Protein AF-A0A359M4N3-F1 (afdb_monomer_lite)

pLDDT: mean 79.77, std 19.66, range [38.72, 96.69]

Secondary structure (DSSP, 8-state):
-----------------------SPPP-PPPGGGSSEEEEETTEEEEEEE--SHHHHHHHHTT--GGGGT---EEEEEEE-SSS----TT-----B-TT--B-

Foldseek 3Di:
DDDDDDPPPPDPPPPPPPPPDPPQDADDDDALVPAPDWDDDQQKIKHKDKPPDPVSQCSHPNPDRCVVVVDIDMDIDIDRRHPDDDDCPVPDDWDQDPVRDTD

Structure (mmCIF, N/CA/C/O backbone):
data_AF-A0A359M4N3-F1
#
_entry.id   AF-A0A359M4N3-F1
#
loop_
_atom_site.group_PDB
_atom_site.id
_atom_site.type_symbol
_atom_site.label_atom_id
_atom_site.label_alt_id
_atom_site.label_comp_id
_atom_site.label_asym_id
_atom_site.label_entity_id
_atom_site.label_seq_id
_atom_site.pdbx_PDB_ins_code
_atom_site.Cartn_x
_atom_site.Cartn_y
_atom_site.Cartn_z
_atom_site.occupancy
_atom_site.B_iso_or_equiv
_atom_site.auth_seq_id
_atom_site.auth_comp_id
_atom_site.auth_asym_id
_atom_site.auth_atom_id
_atom_site.pdbx_PDB_model_num
ATOM 1 N N . MET A 1 1 ? 67.993 41.334 6.217 1.00 40.53 1 MET A N 1
ATOM 2 C CA . MET A 1 1 ? 67.129 41.712 5.075 1.00 40.53 1 MET A CA 1
ATOM 3 C C . MET A 1 1 ? 65.713 41.275 5.407 1.00 40.53 1 MET A C 1
ATOM 5 O O . MET A 1 1 ? 65.503 40.102 5.672 1.00 40.53 1 MET A O 1
ATOM 9 N N . SER A 1 2 ? 64.790 42.225 5.542 1.00 42.16 2 SER A N 1
ATOM 10 C CA . SER A 1 2 ? 63.462 42.031 6.135 1.00 42.16 2 SER A CA 1
ATOM 11 C C . SER A 1 2 ? 62.385 42.514 5.166 1.00 42.16 2 SER A C 1
ATOM 13 O O . SER A 1 2 ? 62.428 43.677 4.779 1.00 42.16 2 SER A O 1
ATOM 15 N N . ARG A 1 3 ? 61.403 41.626 4.9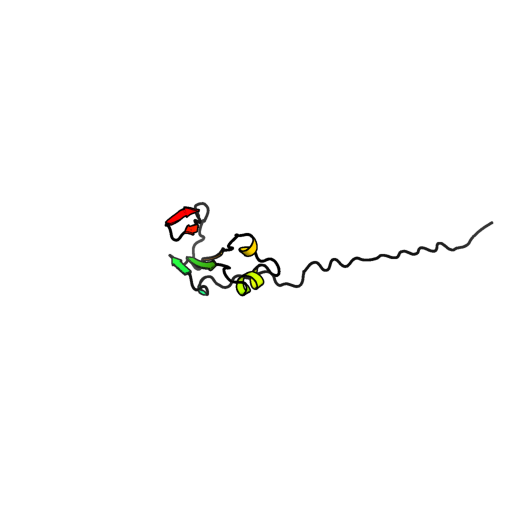27 1.00 42.88 3 ARG A N 1
ATOM 16 C CA . ARG A 1 3 ? 60.026 41.842 4.431 1.00 42.88 3 ARG A CA 1
ATOM 17 C C . ARG A 1 3 ? 59.875 42.240 2.953 1.00 42.88 3 ARG A C 1
ATOM 19 O O . ARG A 1 3 ? 60.360 43.278 2.535 1.00 42.88 3 ARG A O 1
ATOM 26 N N . LEU A 1 4 ? 59.054 41.501 2.199 1.00 47.22 4 LEU A N 1
ATOM 27 C CA . LEU A 1 4 ? 57.610 41.773 2.073 1.00 47.22 4 LEU A CA 1
ATOM 28 C C . LEU A 1 4 ? 57.037 41.128 0.784 1.00 47.22 4 LEU A C 1
ATOM 30 O O . LEU A 1 4 ? 57.398 41.502 -0.322 1.00 47.22 4 LEU A O 1
ATOM 34 N N . ASN A 1 5 ? 56.090 40.208 0.979 1.00 48.47 5 ASN A N 1
ATOM 35 C CA . ASN A 1 5 ? 54.898 39.928 0.164 1.00 48.47 5 ASN A CA 1
ATOM 36 C C . ASN A 1 5 ? 55.013 39.589 -1.335 1.00 48.47 5 ASN A C 1
ATOM 38 O O . ASN A 1 5 ? 55.257 40.459 -2.165 1.00 48.47 5 ASN A O 1
ATOM 42 N N . LYS A 1 6 ? 54.565 38.367 -1.676 1.00 42.03 6 LYS A N 1
ATOM 43 C CA . LYS A 1 6 ? 53.436 38.095 -2.600 1.00 42.03 6 LYS A CA 1
ATOM 44 C C . LYS A 1 6 ? 53.194 36.577 -2.691 1.00 42.03 6 LYS A C 1
ATOM 46 O O . LYS A 1 6 ? 53.664 35.915 -3.608 1.00 42.03 6 LYS A O 1
ATOM 51 N N . CYS A 1 7 ? 52.446 36.018 -1.735 1.00 39.25 7 CYS A N 1
ATOM 52 C CA . CYS A 1 7 ? 51.788 34.725 -1.944 1.00 39.25 7 CYS A CA 1
ATOM 53 C C . CYS A 1 7 ? 50.581 34.958 -2.854 1.00 39.25 7 CYS A C 1
ATOM 55 O O . CYS A 1 7 ? 49.534 35.415 -2.399 1.00 39.25 7 CYS A O 1
ATOM 57 N N . LEU A 1 8 ? 50.741 34.678 -4.145 1.00 42.81 8 LEU A N 1
ATOM 58 C CA . LEU A 1 8 ? 49.632 34.603 -5.086 1.00 42.81 8 LEU A CA 1
ATOM 59 C C . LEU A 1 8 ? 48.947 33.242 -4.890 1.00 42.81 8 LEU A C 1
ATOM 61 O O . LEU A 1 8 ? 49.309 32.256 -5.522 1.00 42.81 8 LEU A O 1
ATOM 65 N N . ILE A 1 9 ? 47.998 33.173 -3.955 1.00 47.31 9 ILE A N 1
ATOM 66 C CA . ILE A 1 9 ? 47.128 32.004 -3.798 1.00 47.31 9 ILE A CA 1
ATOM 67 C C . ILE A 1 9 ? 46.006 32.145 -4.825 1.00 47.31 9 ILE A C 1
ATOM 69 O O . ILE A 1 9 ? 45.058 32.900 -4.622 1.00 47.31 9 ILE A O 1
ATOM 73 N N . LEU A 1 10 ? 46.129 31.433 -5.943 1.00 41.47 10 LEU A N 1
ATOM 74 C CA . LEU A 1 10 ? 45.061 31.294 -6.927 1.00 41.47 10 LEU A CA 1
ATOM 75 C C . LEU A 1 10 ? 44.281 30.009 -6.611 1.00 41.47 10 LEU A C 1
ATOM 77 O O . LEU A 1 10 ? 44.590 28.934 -7.117 1.00 41.47 10 LEU A O 1
ATOM 81 N N . ALA A 1 11 ? 43.292 30.109 -5.724 1.00 43.75 11 ALA A N 1
ATOM 82 C CA . ALA A 1 11 ? 42.359 29.020 -5.458 1.00 43.75 11 ALA A CA 1
ATOM 83 C C . ALA A 1 11 ? 41.165 29.130 -6.420 1.00 43.75 11 ALA A C 1
ATOM 85 O O . ALA A 1 11 ? 40.176 29.796 -6.125 1.00 43.75 11 ALA A O 1
ATOM 86 N N . PHE A 1 12 ? 41.252 28.479 -7.582 1.00 38.91 12 PHE A N 1
ATOM 87 C CA . PHE A 1 12 ? 40.075 28.193 -8.405 1.00 38.91 12 PHE A CA 1
ATOM 88 C C . PHE A 1 12 ? 39.355 26.982 -7.802 1.00 38.91 12 PHE A C 1
ATOM 90 O O . PHE A 1 12 ? 39.629 25.833 -8.142 1.00 38.91 12 PHE A O 1
ATOM 97 N N . ALA A 1 13 ? 38.445 27.234 -6.863 1.00 43.34 13 ALA A N 1
ATOM 98 C CA . ALA A 1 13 ? 37.490 26.228 -6.426 1.00 43.34 13 ALA A CA 1
ATOM 99 C C . ALA A 1 13 ? 36.408 26.092 -7.507 1.00 43.34 13 ALA A C 1
ATOM 101 O O . ALA A 1 13 ? 35.424 26.829 -7.520 1.00 43.34 13 ALA A O 1
ATOM 102 N N . ALA A 1 14 ? 36.596 25.156 -8.439 1.00 44.75 14 ALA A N 1
ATOM 103 C CA . ALA A 1 14 ? 35.503 24.673 -9.271 1.00 44.75 14 ALA A CA 1
ATOM 104 C C . ALA A 1 14 ? 34.561 23.862 -8.373 1.00 44.75 14 ALA A C 1
ATOM 106 O O . ALA A 1 14 ? 34.742 22.662 -8.166 1.00 44.75 14 ALA A O 1
ATOM 107 N N . VAL A 1 15 ? 33.570 24.531 -7.783 1.00 47.56 15 VAL A N 1
ATOM 108 C CA . VAL A 1 15 ? 32.469 23.847 -7.108 1.00 47.56 15 VAL A CA 1
ATOM 109 C C . VAL A 1 15 ? 31.619 23.227 -8.210 1.00 47.56 15 VAL A C 1
ATOM 111 O O . VAL A 1 15 ? 30.770 23.886 -8.807 1.00 47.56 15 VAL A O 1
ATOM 114 N N . ALA A 1 16 ? 31.883 21.961 -8.528 1.00 49.12 16 ALA A N 1
ATOM 115 C CA . ALA A 1 16 ? 30.952 21.148 -9.289 1.00 49.12 16 ALA A CA 1
ATOM 116 C C . ALA A 1 16 ? 29.669 21.032 -8.455 1.00 49.12 16 ALA A C 1
ATOM 118 O O . ALA A 1 16 ? 29.576 20.208 -7.541 1.00 49.12 16 ALA A O 1
ATOM 119 N N . LEU A 1 17 ? 28.705 21.910 -8.744 1.00 38.72 17 LEU A N 1
ATOM 120 C CA . LEU A 1 17 ? 27.325 21.817 -8.288 1.00 38.72 17 LEU A CA 1
ATOM 121 C C . LEU A 1 17 ? 26.770 20.471 -8.758 1.00 38.72 17 LEU A C 1
ATOM 123 O O . LEU A 1 17 ? 26.211 20.343 -9.843 1.00 38.72 17 LEU A O 1
ATOM 127 N N . HIS A 1 18 ? 26.915 19.453 -7.915 1.00 44.72 18 HIS A N 1
ATOM 128 C CA . HIS A 1 18 ? 26.037 18.300 -7.946 1.00 44.72 18 HIS A CA 1
ATOM 129 C C . HIS A 1 18 ? 24.671 18.798 -7.476 1.00 44.72 18 HIS A C 1
ATOM 131 O O . HIS A 1 18 ? 24.330 18.726 -6.294 1.00 44.72 18 HIS A O 1
ATOM 137 N N . ALA A 1 19 ? 23.898 19.351 -8.411 1.00 42.16 19 ALA A N 1
ATOM 138 C CA . ALA A 1 19 ? 22.467 19.556 -8.267 1.00 42.16 19 ALA A CA 1
ATOM 139 C C . ALA A 1 19 ? 21.780 18.179 -8.273 1.00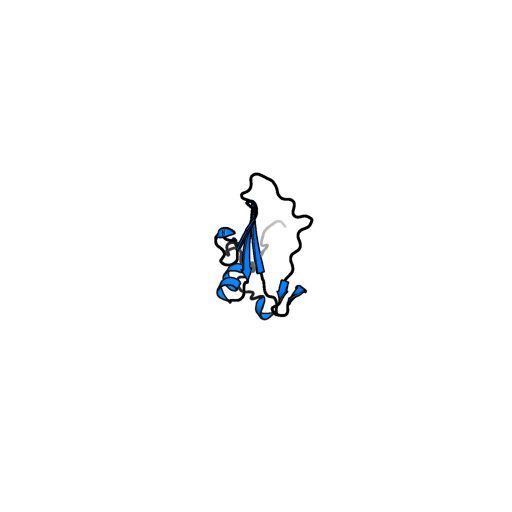 42.16 19 ALA A C 1
ATOM 141 O O . ALA A 1 19 ? 21.128 17.774 -9.232 1.00 42.16 19 ALA A O 1
ATOM 142 N N . GLY A 1 20 ? 22.000 17.413 -7.205 1.00 44.25 20 GLY A N 1
ATOM 143 C CA . GLY A 1 20 ? 21.218 16.229 -6.897 1.00 44.25 20 GLY A CA 1
ATOM 144 C C . GLY A 1 20 ? 19.843 16.675 -6.419 1.00 44.25 20 GLY A C 1
ATOM 145 O O . GLY A 1 20 ? 19.704 17.027 -5.257 1.00 44.25 20 GLY A O 1
ATOM 146 N N . ASP A 1 21 ? 18.896 16.743 -7.356 1.00 51.41 21 ASP A N 1
ATOM 147 C CA . ASP A 1 21 ? 17.440 16.510 -7.253 1.00 51.41 21 ASP A CA 1
ATOM 148 C C . ASP A 1 21 ? 16.794 16.657 -5.845 1.00 51.41 21 ASP A C 1
ATOM 150 O O . ASP A 1 21 ? 16.126 15.744 -5.366 1.00 51.41 21 ASP A O 1
ATOM 154 N N . LYS A 1 22 ? 16.983 17.795 -5.157 1.00 52.16 22 LYS A N 1
ATOM 155 C CA . LYS A 1 22 ? 16.365 18.093 -3.842 1.00 52.16 22 LYS A CA 1
ATOM 156 C C . LYS A 1 22 ? 14.983 18.750 -3.935 1.00 52.16 22 LYS A C 1
ATOM 158 O O . LYS A 1 22 ? 14.318 18.893 -2.915 1.00 52.16 22 LYS A O 1
ATOM 163 N N . ASP A 1 23 ? 14.545 19.115 -5.139 1.00 53.56 23 ASP A N 1
ATOM 164 C CA . ASP A 1 23 ? 13.335 19.923 -5.352 1.00 53.56 23 ASP A CA 1
ATOM 165 C C . ASP A 1 23 ? 12.091 19.108 -5.736 1.00 53.56 23 ASP A C 1
ATOM 167 O O . ASP A 1 23 ? 11.022 19.673 -5.968 1.00 53.56 23 ASP A O 1
ATOM 171 N N . LYS A 1 24 ? 12.180 17.775 -5.789 1.00 58.94 24 LYS A N 1
ATOM 172 C CA . LYS A 1 24 ? 10.987 16.938 -5.957 1.00 58.94 24 LYS A CA 1
ATOM 173 C C . LYS A 1 24 ? 10.400 16.619 -4.597 1.00 58.94 24 LYS A C 1
ATOM 175 O O . LYS A 1 24 ? 11.036 15.959 -3.777 1.00 58.94 24 LYS A O 1
ATOM 180 N N . ALA A 1 25 ? 9.173 17.086 -4.375 1.00 65.19 25 ALA A N 1
ATOM 181 C CA . ALA A 1 25 ? 8.402 16.705 -3.205 1.00 65.19 25 ALA A CA 1
ATOM 182 C C . ALA A 1 25 ? 8.385 15.167 -3.088 1.00 65.19 25 ALA A C 1
ATOM 184 O O . ALA A 1 25 ? 8.136 14.490 -4.091 1.00 65.19 25 ALA A O 1
ATOM 185 N N . PRO A 1 26 ? 8.669 14.606 -1.901 1.00 72.25 26 PRO A N 1
ATOM 186 C CA . PRO A 1 26 ? 8.627 13.166 -1.701 1.00 72.25 26 PRO A CA 1
ATOM 187 C C . PRO A 1 26 ? 7.227 12.644 -2.025 1.00 72.25 26 PRO A C 1
ATOM 189 O O . PRO A 1 26 ? 6.231 13.318 -1.746 1.00 72.25 26 PRO A O 1
ATOM 192 N N . PHE A 1 27 ? 7.162 11.444 -2.605 1.00 82.44 27 PHE A N 1
ATOM 193 C CA . PHE A 1 27 ? 5.900 10.775 -2.897 1.00 82.44 27 PHE A CA 1
ATOM 194 C C . PHE A 1 27 ? 5.007 10.751 -1.647 1.00 82.44 27 PHE A C 1
ATOM 196 O O . PHE A 1 27 ? 5.438 10.343 -0.565 1.00 82.44 27 PHE A O 1
ATOM 203 N N . LYS A 1 28 ? 3.756 11.194 -1.801 1.00 88.19 28 LYS A N 1
ATOM 204 C CA . LYS A 1 28 ? 2.738 11.137 -0.751 1.00 88.19 28 LYS A CA 1
ATOM 205 C C . LYS A 1 28 ? 1.574 10.293 -1.231 1.00 88.19 28 LYS A C 1
ATOM 207 O O . LYS A 1 28 ? 0.910 10.645 -2.201 1.00 88.19 28 LYS A O 1
ATOM 212 N N . ALA A 1 29 ? 1.324 9.202 -0.518 1.00 91.19 29 ALA A N 1
ATOM 213 C CA . ALA A 1 29 ? 0.147 8.385 -0.743 1.00 91.19 29 ALA A CA 1
ATOM 214 C C . ALA A 1 29 ? -1.125 9.178 -0.397 1.00 91.19 29 ALA A C 1
ATOM 216 O O . ALA A 1 29 ? -1.178 9.879 0.617 1.00 91.19 29 ALA A O 1
ATOM 217 N N . ALA A 1 30 ? -2.152 9.045 -1.232 1.00 92.31 30 ALA A N 1
ATOM 218 C CA . ALA A 1 30 ? -3.501 9.499 -0.922 1.00 92.31 30 ALA A CA 1
ATOM 219 C C . ALA A 1 30 ? -4.148 8.598 0.159 1.00 92.31 30 ALA A C 1
ATOM 221 O O . ALA A 1 30 ? -3.652 7.489 0.400 1.00 92.31 30 ALA A O 1
ATOM 222 N N . PRO A 1 31 ? -5.244 9.037 0.812 1.00 94.88 31 PRO A N 1
ATOM 223 C CA . PRO A 1 31 ? -5.967 8.227 1.796 1.00 94.88 31 PRO A CA 1
ATOM 224 C C . PRO A 1 31 ? -6.409 6.873 1.228 1.00 94.88 31 PRO A C 1
ATOM 226 O O . PRO A 1 31 ? -6.791 6.792 0.060 1.00 94.88 31 PRO A O 1
ATOM 229 N N . ALA A 1 32 ? -6.426 5.818 2.049 1.00 94.94 32 ALA A N 1
ATOM 230 C CA . ALA A 1 32 ? -6.722 4.454 1.587 1.00 94.94 32 ALA A CA 1
ATOM 231 C C . ALA A 1 32 ? -8.109 4.328 0.920 1.00 94.94 32 ALA A C 1
ATOM 233 O O . ALA A 1 32 ? -8.305 3.538 -0.001 1.00 94.94 32 ALA A O 1
ATOM 234 N N . SER A 1 33 ? -9.070 5.151 1.342 1.00 94.25 33 SER A N 1
ATOM 235 C CA . SER A 1 33 ? -10.424 5.201 0.784 1.00 94.25 33 SER A CA 1
ATOM 236 C C . SER A 1 33 ? -10.506 5.813 -0.621 1.00 94.25 33 SER A C 1
ATOM 238 O O . SER A 1 33 ? -11.499 5.592 -1.319 1.00 94.25 33 SER A O 1
ATOM 240 N N . SER A 1 34 ? -9.487 6.562 -1.050 1.00 95.31 34 SER A N 1
ATOM 241 C CA . SER A 1 34 ? -9.471 7.250 -2.349 1.00 95.31 34 SER A CA 1
ATOM 242 C C . SER A 1 34 ? -9.089 6.348 -3.524 1.00 95.31 34 SER A C 1
ATOM 244 O O . SER A 1 34 ? -9.399 6.687 -4.662 1.00 95.31 34 SER A O 1
ATOM 246 N N . TYR A 1 35 ? -8.477 5.191 -3.264 1.00 95.00 35 TYR A N 1
ATOM 247 C CA . TYR A 1 35 ? -8.100 4.245 -4.313 1.00 95.00 35 TYR A CA 1
ATOM 248 C C . TYR A 1 35 ? -9.312 3.479 -4.850 1.00 95.00 35 TYR A C 1
ATOM 250 O O . TYR A 1 35 ? -10.293 3.240 -4.132 1.00 95.00 35 TYR A O 1
ATOM 258 N N . GLU A 1 36 ? -9.237 3.091 -6.122 1.00 93.62 36 GLU A N 1
ATOM 259 C CA . GLU A 1 36 ? -10.262 2.286 -6.790 1.00 93.62 36 GLU A CA 1
ATOM 260 C C . GLU A 1 36 ? -10.346 0.891 -6.162 1.00 93.62 36 GLU A C 1
ATOM 262 O O . GLU A 1 36 ? -11.402 0.493 -5.664 1.00 93.62 36 GLU A O 1
ATOM 267 N N . PHE A 1 37 ? -9.213 0.188 -6.097 1.00 93.50 37 PHE A N 1
ATOM 268 C CA . PHE A 1 37 ? -9.119 -1.113 -5.447 1.00 93.50 37 PHE A CA 1
ATOM 269 C C . PHE A 1 37 ? -8.929 -0.922 -3.948 1.00 93.50 37 PHE A C 1
ATOM 271 O O . PHE A 1 37 ? -7.856 -0.534 -3.480 1.00 93.50 37 PHE A O 1
ATOM 278 N N . LYS A 1 38 ? -9.988 -1.183 -3.181 1.00 96.00 38 LYS A N 1
ATOM 279 C CA . LYS A 1 38 ? -9.959 -1.068 -1.725 1.00 96.00 38 LYS A CA 1
ATOM 280 C C . LYS A 1 38 ? -10.854 -2.081 -1.029 1.00 96.00 38 LYS A C 1
ATOM 282 O O . LYS A 1 38 ? -11.872 -2.511 -1.567 1.00 96.00 38 LYS A O 1
ATOM 287 N N . LEU A 1 39 ? -10.488 -2.405 0.204 1.00 95.19 39 LEU A N 1
ATOM 288 C CA . LEU A 1 39 ? -11.257 -3.244 1.110 1.00 95.19 39 LEU A CA 1
ATOM 289 C C . LEU A 1 39 ? -11.256 -2.618 2.504 1.00 95.19 39 LEU A C 1
ATOM 291 O O . LEU A 1 39 ? -10.200 -2.243 3.010 1.00 95.19 39 LEU A O 1
ATOM 295 N N . THR A 1 40 ? -12.423 -2.550 3.141 1.00 95.12 40 THR A N 1
ATOM 296 C CA . THR A 1 40 ? -12.552 -2.115 4.536 1.00 95.12 40 THR A CA 1
ATOM 297 C C . THR A 1 40 ? -13.067 -3.266 5.395 1.00 95.12 40 THR A C 1
ATOM 299 O O . THR A 1 40 ? -14.114 -3.837 5.094 1.00 95.12 40 THR A O 1
ATOM 302 N N . VAL A 1 41 ? -12.351 -3.593 6.473 1.00 91.81 41 VAL A N 1
ATOM 303 C CA . VAL A 1 41 ? -12.720 -4.628 7.453 1.00 91.81 41 VAL A CA 1
ATOM 304 C C . VAL A 1 41 ? -12.451 -4.103 8.861 1.00 91.81 41 VAL A C 1
ATOM 306 O O . VAL A 1 41 ? -11.334 -3.703 9.162 1.00 91.81 41 VAL A O 1
ATOM 309 N N . ASP A 1 42 ? -13.474 -4.096 9.721 1.00 89.38 42 ASP A N 1
ATOM 310 C CA . ASP A 1 42 ? -13.386 -3.688 11.140 1.00 89.38 42 ASP A CA 1
ATOM 311 C C . ASP A 1 42 ? -12.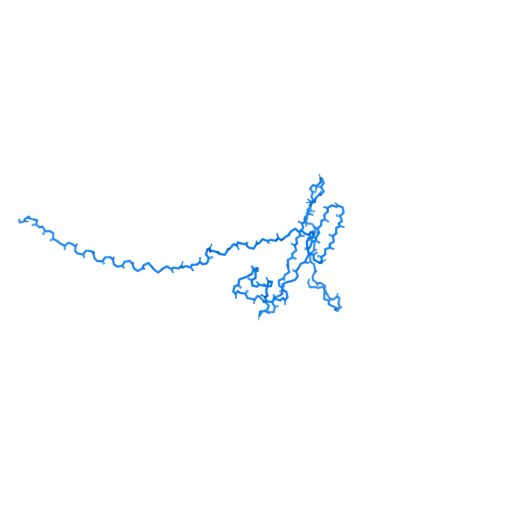630 -2.359 11.389 1.00 89.38 42 ASP A C 1
ATOM 313 O O . ASP A 1 42 ? -11.812 -2.226 12.296 1.00 89.38 42 ASP A O 1
ATOM 317 N N . GLY A 1 43 ? -12.872 -1.354 10.540 1.00 90.88 43 GLY A N 1
ATOM 318 C CA . GLY A 1 43 ? -12.227 -0.037 10.642 1.00 90.88 43 GLY A CA 1
ATOM 319 C C . GLY A 1 43 ? -10.800 0.042 10.083 1.00 90.88 43 GLY A C 1
ATOM 320 O O . GLY A 1 43 ? -10.211 1.120 10.101 1.00 90.88 43 GLY A O 1
ATOM 321 N N . LEU A 1 44 ? -10.251 -1.050 9.544 1.00 94.25 44 LEU A N 1
ATOM 322 C CA . LEU A 1 44 ? -9.052 -1.036 8.708 1.00 94.25 44 LEU A CA 1
ATOM 323 C C . LEU A 1 44 ? -9.457 -0.917 7.237 1.00 94.25 44 LEU A C 1
ATOM 325 O O . LEU A 1 44 ? -10.133 -1.798 6.712 1.00 94.25 44 LEU A O 1
ATOM 329 N N . THR A 1 45 ? -9.010 0.138 6.562 1.00 96.69 45 THR A N 1
ATOM 330 C CA . THR A 1 45 ? -9.151 0.298 5.109 1.00 96.69 45 THR A CA 1
ATOM 331 C C . THR A 1 45 ? -7.814 0.043 4.431 1.00 96.69 45 THR A C 1
ATOM 333 O O . THR A 1 45 ? -6.810 0.666 4.769 1.00 96.69 45 THR A O 1
ATOM 336 N N . ILE A 1 46 ? -7.804 -0.860 3.457 1.00 95.69 46 ILE A N 1
ATOM 337 C CA . ILE A 1 46 ? -6.642 -1.211 2.645 1.00 95.69 46 ILE A CA 1
ATOM 338 C C . ILE A 1 46 ? -6.937 -0.764 1.219 1.00 95.69 46 ILE A C 1
ATOM 340 O O . ILE A 1 46 ? -7.856 -1.288 0.598 1.00 95.69 46 ILE A O 1
ATOM 344 N N . GLY A 1 47 ? -6.186 0.212 0.720 1.00 95.88 47 GLY A N 1
ATOM 345 C CA . GLY A 1 47 ? -6.209 0.656 -0.671 1.00 95.88 47 GLY A CA 1
ATOM 346 C C . GLY A 1 47 ? -4.979 0.148 -1.415 1.00 95.88 47 GLY A C 1
ATOM 347 O O . GLY A 1 47 ? -3.889 0.091 -0.841 1.00 95.88 47 GLY A O 1
ATOM 348 N N . VAL A 1 48 ? -5.147 -0.225 -2.679 1.00 94.62 48 VAL A N 1
ATOM 349 C CA . VAL A 1 48 ? -4.076 -0.761 -3.522 1.00 94.62 48 VAL A CA 1
ATOM 350 C C . VAL A 1 48 ? -4.068 -0.044 -4.867 1.00 94.62 48 VAL A C 1
ATOM 352 O O . VAL A 1 48 ? -5.118 0.167 -5.468 1.00 94.62 48 VAL A O 1
ATOM 355 N N . GLN A 1 49 ? -2.877 0.310 -5.347 1.00 93.94 49 GLN A N 1
ATOM 356 C CA . GLN A 1 49 ? -2.685 0.905 -6.667 1.00 93.94 49 GLN A CA 1
ATOM 357 C C . GLN A 1 49 ? -1.462 0.280 -7.350 1.00 93.94 49 GLN A C 1
ATOM 359 O O . GLN A 1 49 ? -0.340 0.478 -6.873 1.00 93.94 49 GLN A O 1
ATOM 364 N N . PRO A 1 50 ? -1.633 -0.453 -8.463 1.00 92.88 50 PRO A N 1
ATOM 365 C CA . PRO A 1 50 ? -0.507 -0.800 -9.317 1.00 92.88 50 PRO A CA 1
ATOM 366 C C . PRO A 1 50 ? 0.005 0.452 -10.046 1.00 92.88 50 PRO A C 1
ATOM 368 O O . PRO A 1 50 ? -0.778 1.297 -10.488 1.00 92.88 50 PRO A O 1
ATOM 371 N N . PHE A 1 51 ? 1.325 0.571 -10.177 1.00 92.19 51 PHE A N 1
ATOM 372 C CA . PHE A 1 51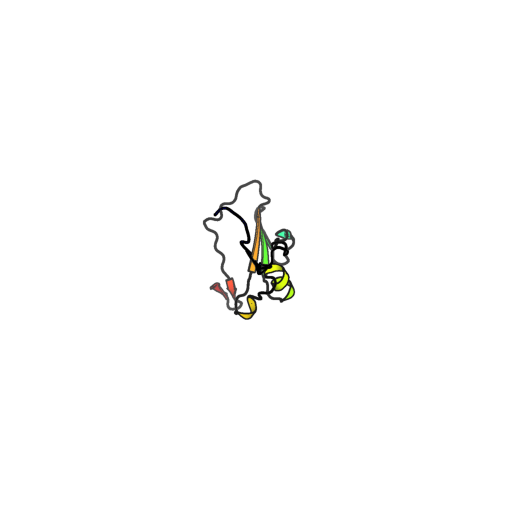 ? 1.977 1.584 -11.008 1.00 92.19 51 PHE A CA 1
ATOM 373 C C . PHE A 1 51 ? 2.223 1.018 -12.412 1.00 92.19 51 PHE A C 1
ATOM 375 O O . PHE A 1 51 ? 3.358 0.804 -12.829 1.00 92.19 51 PHE A O 1
ATOM 382 N N . ASP A 1 52 ? 1.145 0.723 -13.129 1.00 89.19 52 ASP A N 1
ATOM 383 C CA . ASP A 1 52 ? 1.160 0.045 -14.431 1.00 89.19 52 ASP A CA 1
ATOM 384 C C . ASP A 1 52 ? 1.233 0.994 -15.638 1.00 89.19 52 ASP A C 1
ATOM 386 O O . ASP A 1 52 ? 1.465 0.549 -16.761 1.00 89.19 52 ASP A O 1
ATOM 390 N N . ASN A 1 53 ? 1.092 2.300 -15.412 1.00 89.06 53 ASN A N 1
ATOM 391 C CA . ASN A 1 53 ? 1.194 3.325 -16.443 1.00 89.06 53 ASN A CA 1
ATOM 392 C C . ASN A 1 53 ? 2.266 4.376 -16.124 1.00 89.06 53 ASN A C 1
ATOM 394 O O . ASN A 1 53 ? 2.604 4.644 -14.967 1.00 89.06 53 ASN A O 1
ATOM 398 N N . ASP A 1 54 ? 2.783 4.996 -17.182 1.00 86.88 54 ASP A N 1
ATOM 399 C CA . ASP A 1 54 ? 3.929 5.903 -17.110 1.00 86.88 54 ASP A CA 1
ATOM 400 C C . ASP A 1 54 ? 3.656 7.172 -16.291 1.00 86.88 54 ASP A C 1
ATOM 402 O O . ASP A 1 54 ? 4.573 7.708 -15.669 1.00 86.88 54 ASP A O 1
ATOM 406 N N . GLU A 1 55 ? 2.414 7.657 -16.251 1.00 87.75 55 GLU A N 1
ATOM 407 C CA . GLU A 1 55 ? 2.050 8.857 -15.490 1.00 87.75 55 GLU A CA 1
ATOM 408 C C . GLU A 1 55 ? 2.128 8.613 -13.979 1.00 87.75 55 GLU A C 1
ATOM 410 O O . GLU A 1 55 ? 2.750 9.394 -13.245 1.00 87.75 55 GLU A O 1
ATOM 415 N N . LEU A 1 56 ? 1.556 7.497 -13.515 1.00 86.88 56 LEU A N 1
ATOM 416 C CA . LEU A 1 56 ? 1.628 7.083 -12.116 1.00 86.88 56 LEU A CA 1
ATOM 417 C C . LEU A 1 56 ? 3.076 6.781 -11.716 1.00 86.88 56 LEU A C 1
ATOM 419 O O . LEU A 1 56 ? 3.537 7.232 -10.663 1.00 86.88 56 LEU A O 1
ATOM 423 N N . VAL A 1 57 ? 3.820 6.071 -12.570 1.00 89.12 57 VAL A N 1
ATOM 424 C CA . VAL A 1 57 ? 5.233 5.753 -12.327 1.00 89.12 57 VAL A CA 1
ATOM 425 C C . VAL A 1 57 ? 6.071 7.023 -12.230 1.00 89.12 57 VAL A C 1
ATOM 427 O O . VAL A 1 57 ? 6.842 7.176 -11.286 1.00 89.12 57 VAL A O 1
ATOM 430 N N . LYS A 1 58 ? 5.908 7.972 -13.156 1.00 87.44 58 LYS A N 1
ATOM 431 C CA . LYS A 1 58 ? 6.661 9.232 -13.153 1.00 87.44 58 LYS A CA 1
ATOM 432 C C . LYS A 1 58 ? 6.357 10.073 -11.917 1.00 87.44 58 LYS A C 1
ATOM 434 O O . LYS A 1 58 ? 7.260 10.703 -11.369 1.00 87.44 58 LYS A O 1
ATOM 439 N N . THR A 1 59 ? 5.107 10.060 -11.462 1.00 86.81 59 THR A N 1
ATOM 440 C CA . THR A 1 59 ? 4.694 10.739 -10.228 1.00 86.81 59 THR A CA 1
ATOM 441 C C . THR A 1 59 ? 5.391 10.160 -8.995 1.00 86.81 59 THR A C 1
ATOM 443 O O . THR A 1 59 ? 5.838 10.918 -8.137 1.00 86.81 59 THR A O 1
ATOM 446 N N . ALA A 1 60 ? 5.520 8.833 -8.905 1.00 86.12 60 ALA A N 1
ATOM 447 C CA . ALA A 1 60 ? 6.085 8.166 -7.730 1.00 86.12 60 ALA A CA 1
ATOM 448 C C . ALA A 1 60 ? 7.615 7.993 -7.765 1.00 86.12 60 ALA A C 1
ATOM 450 O O . ALA A 1 60 ? 8.274 8.132 -6.737 1.00 86.12 60 ALA A O 1
ATOM 451 N N . PHE A 1 61 ? 8.189 7.720 -8.937 1.00 87.69 61 PHE A N 1
ATOM 452 C CA . PHE A 1 61 ? 9.595 7.336 -9.131 1.00 87.69 61 PHE A CA 1
ATOM 453 C C . PHE A 1 61 ? 10.395 8.347 -9.975 1.00 87.69 61 PHE A C 1
ATOM 455 O O . PHE A 1 61 ? 11.605 8.204 -10.179 1.00 87.69 61 PHE A O 1
ATOM 462 N N . GLY A 1 62 ? 9.755 9.418 -10.451 1.00 87.19 62 GLY A N 1
ATOM 463 C CA . GLY A 1 62 ? 10.416 10.495 -11.179 1.00 87.19 62 GLY A CA 1
ATOM 464 C C . GLY A 1 62 ? 10.892 10.064 -12.566 1.00 87.19 62 GLY A C 1
ATOM 465 O O . GLY A 1 62 ? 10.094 9.813 -13.460 1.00 87.19 62 GLY A O 1
ATOM 466 N N . LYS A 1 63 ? 12.213 10.068 -12.781 1.00 85.81 63 LYS A N 1
ATOM 467 C CA . LYS A 1 63 ? 12.814 9.735 -14.089 1.00 85.81 63 LYS A CA 1
ATOM 468 C C . LYS A 1 63 ? 13.020 8.232 -14.285 1.00 85.81 63 LYS A C 1
ATOM 470 O O . LYS A 1 63 ? 13.241 7.805 -15.412 1.00 85.81 63 LYS A O 1
ATOM 475 N N . VAL A 1 64 ? 13.008 7.456 -13.202 1.00 88.12 64 VAL A N 1
ATOM 476 C CA . VAL A 1 64 ? 13.202 6.007 -13.256 1.00 88.12 64 VAL A CA 1
ATOM 477 C C . VAL A 1 64 ? 11.844 5.361 -13.475 1.00 88.12 64 VAL A C 1
ATOM 479 O O . VAL A 1 64 ? 10.916 5.630 -12.719 1.00 88.12 64 VAL A O 1
ATOM 482 N N . ASN A 1 65 ? 11.737 4.507 -14.493 1.00 89.31 65 ASN A N 1
ATOM 483 C CA . ASN A 1 65 ? 10.552 3.692 -14.730 1.00 89.31 65 ASN A CA 1
ATOM 484 C C . ASN A 1 65 ? 10.872 2.219 -14.413 1.00 89.31 65 ASN A C 1
ATOM 486 O O . ASN A 1 65 ? 11.518 1.561 -15.231 1.00 89.31 65 ASN A O 1
ATOM 490 N N . PRO A 1 66 ? 10.451 1.687 -13.246 1.00 89.81 66 PRO A N 1
ATOM 491 C CA . PRO A 1 66 ? 10.713 0.298 -12.863 1.00 89.81 66 PRO A CA 1
ATOM 492 C C . PRO A 1 66 ? 10.138 -0.734 -13.841 1.00 89.81 66 PRO A C 1
ATOM 494 O O . PRO A 1 66 ? 10.730 -1.801 -14.015 1.00 89.81 66 PRO A O 1
ATOM 497 N N . ASN A 1 67 ? 9.051 -0.397 -14.544 1.00 87.44 67 ASN A N 1
ATOM 498 C CA . ASN A 1 67 ? 8.387 -1.309 -15.476 1.00 87.44 67 ASN A CA 1
ATOM 499 C C . ASN A 1 67 ? 9.312 -1.692 -16.646 1.00 87.44 67 ASN A C 1
ATOM 501 O O . ASN A 1 67 ? 9.222 -2.804 -17.162 1.00 87.44 67 ASN A O 1
ATOM 505 N N . GLN A 1 68 ? 10.272 -0.827 -17.009 1.00 90.81 68 GLN A N 1
ATOM 506 C CA . GLN A 1 68 ? 11.291 -1.116 -18.033 1.00 90.81 68 GLN A CA 1
ATOM 507 C C . GLN A 1 68 ? 12.247 -2.249 -17.632 1.00 90.81 68 GLN A C 1
ATOM 509 O O . GLN A 1 68 ? 12.886 -2.855 -18.488 1.00 90.81 68 GLN A O 1
ATOM 514 N N . TYR A 1 69 ? 12.325 -2.557 -16.338 1.00 90.94 69 TYR A N 1
ATOM 515 C CA . TYR A 1 69 ? 13.152 -3.623 -15.781 1.00 90.94 69 TYR A CA 1
ATOM 516 C C . TYR A 1 69 ? 12.324 -4.855 -15.397 1.00 90.94 69 TYR A C 1
ATOM 518 O O . TYR A 1 69 ? 12.785 -5.680 -14.614 1.00 90.94 69 TYR A O 1
ATOM 526 N N . SER A 1 70 ? 11.105 -4.990 -15.938 1.00 87.19 70 SER A N 1
ATOM 527 C CA . SER A 1 70 ? 10.161 -6.067 -15.593 1.00 87.19 70 SER A CA 1
ATOM 528 C C . SER A 1 70 ? 9.780 -6.106 -14.106 1.00 87.19 70 SER A C 1
ATOM 530 O O . SER A 1 70 ? 9.394 -7.149 -13.585 1.00 87.19 70 SER A O 1
ATOM 532 N N . VAL A 1 71 ? 9.876 -4.966 -13.415 1.00 89.50 71 VAL A N 1
ATOM 533 C CA . VAL A 1 71 ? 9.432 -4.802 -12.028 1.00 89.50 71 VAL A CA 1
ATOM 534 C C . VAL A 1 71 ? 8.145 -3.993 -12.046 1.00 89.50 71 VAL A C 1
ATOM 536 O O . VAL A 1 71 ? 8.173 -2.856 -12.500 1.00 89.50 71 VAL A O 1
ATOM 539 N N . LEU A 1 72 ? 7.047 -4.554 -11.532 1.00 91.12 72 LEU A N 1
ATOM 540 C CA . LEU A 1 72 ? 5.781 -3.841 -11.337 1.00 91.12 72 LEU A CA 1
ATOM 541 C C . LEU A 1 72 ? 5.688 -3.348 -9.885 1.00 91.12 72 LEU A C 1
ATOM 543 O O . LEU A 1 72 ? 5.479 -4.163 -8.982 1.00 91.12 72 LEU A O 1
ATOM 547 N N . PRO A 1 73 ? 5.818 -2.039 -9.620 1.00 92.12 73 PRO A N 1
ATOM 548 C CA . PRO A 1 73 ? 5.611 -1.507 -8.286 1.00 92.12 73 PRO A CA 1
ATOM 549 C C . PRO A 1 73 ? 4.119 -1.496 -7.949 1.00 92.12 73 PRO A C 1
ATOM 551 O O . PRO A 1 73 ? 3.281 -1.092 -8.757 1.00 92.12 73 PRO A O 1
ATOM 554 N N . VAL A 1 74 ? 3.791 -1.885 -6.720 1.00 92.50 74 VAL A N 1
ATOM 555 C CA . VAL A 1 74 ? 2.421 -1.853 -6.198 1.00 92.50 74 VAL A CA 1
ATOM 556 C C . VAL A 1 74 ? 2.412 -1.058 -4.899 1.00 92.50 74 VAL A C 1
ATOM 558 O O . VAL A 1 74 ? 3.142 -1.376 -3.960 1.00 92.50 74 VAL A O 1
ATOM 561 N N . LEU A 1 75 ? 1.590 -0.013 -4.843 1.00 93.94 75 LEU A N 1
ATOM 562 C CA . LEU A 1 75 ? 1.326 0.733 -3.621 1.00 93.94 75 LEU A CA 1
ATOM 563 C C . LEU A 1 75 ? 0.264 0.010 -2.801 1.00 93.94 75 LEU A C 1
ATOM 565 O O . LEU A 1 75 ? -0.821 -0.268 -3.307 1.00 93.94 75 LEU A O 1
ATOM 569 N N . VAL A 1 76 ? 0.549 -0.203 -1.519 1.00 93.75 76 VAL A N 1
ATOM 570 C CA . VAL A 1 76 ? -0.431 -0.663 -0.533 1.00 93.75 76 VAL A CA 1
ATOM 571 C C . VAL A 1 76 ? -0.525 0.386 0.567 1.00 93.75 76 VAL A C 1
ATOM 573 O O . VAL A 1 76 ? 0.469 0.700 1.221 1.00 93.75 76 VAL A O 1
ATOM 576 N N . VAL A 1 77 ? -1.720 0.937 0.771 1.00 95.12 77 VAL A N 1
ATOM 577 C CA . VAL A 1 77 ? -2.008 1.919 1.819 1.00 95.12 77 VAL A CA 1
ATOM 578 C C . VAL A 1 77 ? -2.969 1.302 2.814 1.00 95.12 77 VAL A C 1
ATOM 580 O O . VAL A 1 77 ? -4.097 0.967 2.469 1.00 95.12 77 VAL A O 1
ATOM 583 N N . MET A 1 78 ? -2.529 1.178 4.061 1.00 94.62 78 MET A N 1
ATOM 584 C CA . MET A 1 78 ? -3.348 0.679 5.160 1.00 94.62 78 MET A CA 1
ATOM 585 C C . MET A 1 78 ? -3.659 1.828 6.112 1.00 94.62 78 MET A C 1
ATOM 587 O O . MET A 1 78 ? -2.752 2.427 6.687 1.00 94.62 78 MET A O 1
ATOM 591 N N . GLN A 1 79 ? -4.941 2.129 6.279 1.00 95.56 79 GLN A N 1
ATOM 592 C CA . GLN A 1 79 ? -5.434 3.168 7.170 1.00 95.56 79 GLN A CA 1
ATOM 593 C C . GLN A 1 79 ? -6.302 2.531 8.254 1.00 95.56 79 GLN A C 1
ATOM 595 O O . GLN A 1 79 ? -7.342 1.945 7.963 1.00 95.56 79 GLN A O 1
ATOM 600 N N . ASN A 1 80 ? -5.851 2.622 9.504 1.00 95.69 80 ASN A N 1
ATOM 601 C CA . ASN A 1 80 ? -6.587 2.136 10.665 1.00 95.69 80 ASN A CA 1
ATOM 602 C C . ASN A 1 80 ? -7.363 3.293 11.301 1.00 95.69 80 ASN A C 1
ATOM 604 O O . ASN A 1 80 ? -6.787 4.077 12.053 1.00 95.69 80 ASN A O 1
ATOM 608 N N . ASP A 1 81 ? -8.660 3.364 11.019 1.00 95.19 81 ASP A N 1
ATOM 609 C CA . ASP A 1 81 ? -9.586 4.328 11.622 1.00 95.19 81 ASP A CA 1
ATOM 610 C C . ASP A 1 81 ? -10.324 3.726 12.837 1.00 95.19 81 ASP A C 1
ATOM 612 O O . ASP A 1 81 ? -11.235 4.336 13.406 1.00 95.19 81 ASP A O 1
ATOM 616 N N . SER A 1 82 ? -9.955 2.509 13.254 1.00 93.38 82 SER A N 1
ATOM 617 C CA . SER A 1 82 ? -10.512 1.876 14.446 1.00 93.38 82 SER A CA 1
ATOM 618 C C . SER A 1 82 ? -9.959 2.507 15.731 1.00 93.38 82 SER A C 1
ATOM 620 O O . SER A 1 82 ? -8.927 3.176 15.759 1.00 93.38 82 SER A O 1
ATOM 622 N N . LYS A 1 83 ? -10.630 2.238 16.856 1.00 94.50 83 LYS A N 1
ATOM 623 C CA . LYS A 1 83 ? -10.180 2.685 18.188 1.00 94.50 83 LYS A CA 1
ATOM 624 C C . LYS A 1 83 ? -9.101 1.785 18.799 1.00 94.50 83 LYS A C 1
ATOM 626 O O . LYS A 1 83 ? -8.756 1.965 19.966 1.00 94.50 83 LYS A O 1
ATOM 631 N N . LYS A 1 84 ? -8.622 0.777 18.064 1.00 93.56 84 LYS A N 1
ATOM 632 C CA . LYS A 1 84 ? -7.701 -0.241 18.572 1.00 93.56 84 LYS A CA 1
ATOM 633 C C . LYS A 1 84 ? -6.408 -0.236 17.754 1.00 93.56 84 LYS A C 1
ATOM 635 O O . LYS A 1 84 ? -6.460 -0.139 16.528 1.00 93.56 84 LYS A O 1
ATOM 640 N N . PRO A 1 85 ? -5.237 -0.374 18.394 1.00 92.19 85 PRO A N 1
ATOM 641 C CA . PRO A 1 85 ? -4.011 -0.646 17.661 1.00 92.19 85 PRO A CA 1
ATOM 642 C C . PRO A 1 85 ? -4.092 -2.036 17.020 1.00 92.19 85 PRO A C 1
ATOM 644 O O . PRO A 1 85 ? -4.591 -2.985 17.628 1.00 92.19 85 PRO A O 1
ATOM 647 N N . LEU A 1 86 ? -3.583 -2.152 15.795 1.00 90.38 86 LEU A N 1
ATOM 648 C CA . LEU A 1 86 ? -3.499 -3.413 15.065 1.00 90.38 86 LEU A CA 1
ATOM 649 C C . LEU A 1 86 ? -2.051 -3.890 15.041 1.00 90.38 86 LEU A C 1
ATOM 651 O O . LEU A 1 86 ? -1.131 -3.108 14.805 1.00 90.38 86 LEU A O 1
ATOM 655 N N . ARG A 1 87 ? -1.860 -5.185 15.281 1.00 91.50 87 ARG A N 1
ATOM 656 C CA . ARG A 1 87 ? -0.556 -5.840 15.208 1.00 91.50 87 ARG A CA 1
ATOM 657 C C . ARG A 1 87 ? -0.446 -6.556 13.866 1.00 91.50 87 ARG A C 1
ATOM 659 O O . ARG A 1 87 ? -1.311 -7.364 13.544 1.00 91.50 87 ARG A O 1
ATOM 666 N N . LEU A 1 88 ? 0.601 -6.259 13.100 1.00 88.94 88 LEU A N 1
ATOM 667 C CA . LEU A 1 88 ? 0.783 -6.766 11.732 1.00 88.94 88 LEU A CA 1
ATOM 668 C C . LEU A 1 88 ? 1.891 -7.823 11.614 1.00 88.94 88 LEU A C 1
ATOM 670 O O . LEU A 1 88 ? 2.268 -8.191 10.509 1.00 88.94 88 LEU A O 1
ATOM 674 N N . ASP A 1 89 ? 2.392 -8.353 12.729 1.00 91.00 89 ASP A N 1
ATOM 675 C CA . ASP A 1 89 ? 3.526 -9.293 12.747 1.00 91.00 89 ASP A CA 1
ATOM 676 C C . ASP A 1 89 ? 3.280 -10.582 11.939 1.00 91.00 89 ASP A C 1
ATOM 678 O O . ASP A 1 89 ? 4.224 -11.223 11.492 1.00 91.00 89 ASP A O 1
ATOM 682 N N . GLY A 1 90 ? 2.013 -10.968 11.753 1.00 88.94 90 GLY A N 1
ATOM 683 C CA . GLY A 1 90 ? 1.602 -12.120 10.942 1.00 88.94 90 GLY A CA 1
ATOM 684 C C . GLY A 1 90 ? 1.135 -11.765 9.529 1.00 88.94 90 GLY A C 1
ATOM 685 O O . GLY A 1 90 ? 0.559 -12.620 8.855 1.00 88.94 90 GLY A O 1
ATOM 686 N N . MET A 1 91 ? 1.307 -10.514 9.097 1.00 89.94 91 MET A N 1
ATOM 687 C CA . MET A 1 91 ? 0.851 -10.060 7.788 1.00 89.94 91 MET A CA 1
ATOM 688 C C . MET A 1 91 ? 1.608 -10.788 6.677 1.00 89.94 91 MET A C 1
ATOM 690 O O . MET A 1 91 ? 2.835 -10.875 6.686 1.00 89.94 91 MET A O 1
ATOM 694 N N . LYS A 1 92 ? 0.854 -11.276 5.692 1.00 90.69 92 LYS A N 1
ATOM 695 C CA . LYS A 1 92 ? 1.380 -11.842 4.453 1.00 90.69 92 LYS A CA 1
ATOM 696 C C . LYS A 1 92 ? 0.837 -11.047 3.282 1.00 90.69 92 LYS A C 1
ATOM 698 O O . LYS A 1 92 ? -0.347 -10.720 3.254 1.00 90.69 92 LYS A O 1
ATOM 703 N N . VAL A 1 93 ? 1.714 -10.754 2.336 1.00 88.50 93 VAL A N 1
ATOM 704 C CA . VAL A 1 93 ? 1.368 -10.123 1.067 1.00 88.50 93 VAL A CA 1
ATOM 705 C C . VAL A 1 93 ? 1.794 -11.101 -0.015 1.00 88.50 93 VAL A C 1
ATOM 707 O O . VAL A 1 93 ? 2.953 -11.500 -0.042 1.00 88.50 93 VAL A O 1
ATOM 710 N N . GLU A 1 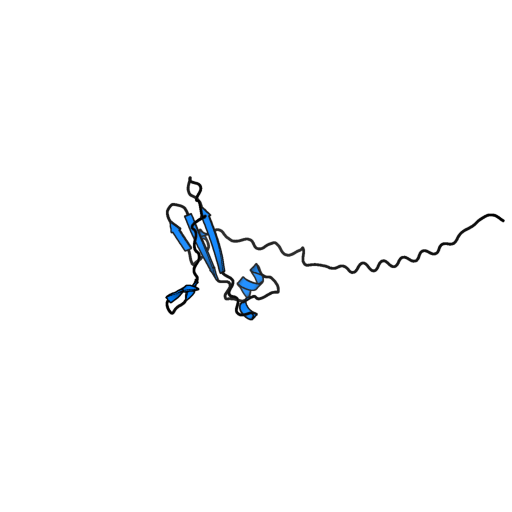94 ? 0.845 -11.518 -0.846 1.00 90.44 94 GLU A N 1
ATOM 711 C CA . GLU A 1 94 ? 1.061 -12.461 -1.946 1.00 90.44 94 GLU A CA 1
ATOM 712 C C . GLU A 1 94 ? 0.578 -11.796 -3.234 1.00 90.44 94 GLU A C 1
ATOM 714 O O . GLU A 1 94 ? -0.504 -11.197 -3.256 1.00 90.44 94 GLU A O 1
ATOM 719 N N . LEU A 1 95 ? 1.358 -11.909 -4.309 1.00 84.31 95 LEU A N 1
ATOM 720 C CA . LEU A 1 95 ? 0.899 -11.502 -5.631 1.00 84.31 95 LEU A CA 1
ATOM 721 C C . LEU A 1 95 ? 0.232 -12.707 -6.295 1.00 84.31 95 LEU A C 1
ATOM 723 O O . LEU A 1 95 ? 0.892 -13.692 -6.622 1.00 84.31 95 LEU A O 1
ATOM 727 N N . VAL A 1 96 ? -1.084 -12.628 -6.490 1.00 88.25 96 VAL A N 1
ATOM 728 C CA . VAL A 1 96 ? -1.857 -13.684 -7.154 1.00 88.25 96 VAL A CA 1
ATOM 729 C C . VAL A 1 96 ? -2.009 -13.343 -8.631 1.00 88.25 96 VAL A C 1
ATOM 731 O O . VAL A 1 96 ? -2.624 -12.337 -8.985 1.00 88.25 96 VAL A O 1
ATOM 734 N N . LEU A 1 97 ? -1.452 -14.185 -9.495 1.00 85.38 97 LEU A N 1
ATOM 735 C CA . LEU A 1 97 ? -1.522 -14.024 -10.945 1.00 85.38 97 LEU A CA 1
ATOM 736 C C . LEU A 1 97 ? -2.866 -14.520 -11.505 1.00 85.38 97 LEU A C 1
ATOM 738 O O . LEU A 1 97 ? -3.625 -15.227 -10.842 1.00 85.38 97 LEU A O 1
ATOM 742 N N . ALA A 1 98 ? -3.157 -14.199 -12.769 1.00 86.69 98 ALA A N 1
ATOM 743 C CA . ALA A 1 98 ? -4.395 -14.619 -13.438 1.00 86.69 98 ALA A CA 1
ATOM 744 C C . ALA A 1 98 ? -4.573 -16.152 -13.491 1.00 86.69 98 ALA A C 1
ATOM 746 O O . ALA A 1 98 ? -5.696 -16.654 -13.458 1.00 86.69 98 ALA A O 1
ATOM 747 N N . ASN A 1 99 ? -3.467 -16.900 -13.525 1.00 91.94 99 ASN A N 1
ATOM 748 C CA . ASN A 1 99 ? -3.453 -18.364 -13.464 1.00 91.94 99 ASN A CA 1
ATOM 749 C C . ASN A 1 99 ? -3.596 -18.925 -12.031 1.00 91.94 99 ASN A C 1
ATOM 751 O O . ASN A 1 99 ? -3.590 -20.139 -11.858 1.00 91.94 99 ASN A O 1
ATOM 755 N N . ARG A 1 100 ? -3.788 -18.055 -11.027 1.00 86.44 100 ARG A N 1
ATOM 756 C CA . ARG A 1 100 ? -3.874 -18.350 -9.584 1.00 86.44 100 ARG A CA 1
ATOM 757 C C . ARG A 1 100 ? -2.577 -18.828 -8.940 1.00 86.44 100 ARG A C 1
ATOM 759 O O . ARG A 1 100 ? -2.609 -19.254 -7.781 1.00 86.44 100 ARG A O 1
ATOM 766 N N . ASP A 1 101 ? -1.456 -18.702 -9.639 1.00 90.69 101 ASP A N 1
ATOM 767 C CA . ASP A 1 101 ? -0.153 -18.869 -9.014 1.00 90.69 101 ASP A CA 1
ATOM 768 C C . ASP A 1 101 ? 0.094 -17.727 -8.027 1.00 90.69 101 ASP A C 1
ATOM 770 O O . ASP A 1 101 ? -0.375 -16.599 -8.215 1.00 90.69 101 ASP A O 1
ATOM 774 N N . ARG A 1 102 ? 0.812 -18.050 -6.953 1.00 85.94 102 ARG A N 1
ATOM 775 C CA . ARG A 1 102 ? 1.166 -17.128 -5.874 1.00 85.94 102 ARG A CA 1
ATOM 776 C C . ARG A 1 102 ? 2.670 -16.919 -5.918 1.00 85.94 102 ARG A C 1
ATOM 778 O O . ARG A 1 102 ? 3.409 -17.901 -5.829 1.00 85.94 102 ARG A O 1
ATOM 785 N N . LEU A 1 103 ? 3.085 -15.668 -6.082 1.00 75.38 103 LEU A N 1
ATOM 786 C CA . LEU A 1 103 ? 4.481 -15.242 -5.999 1.00 75.38 103 LEU A CA 1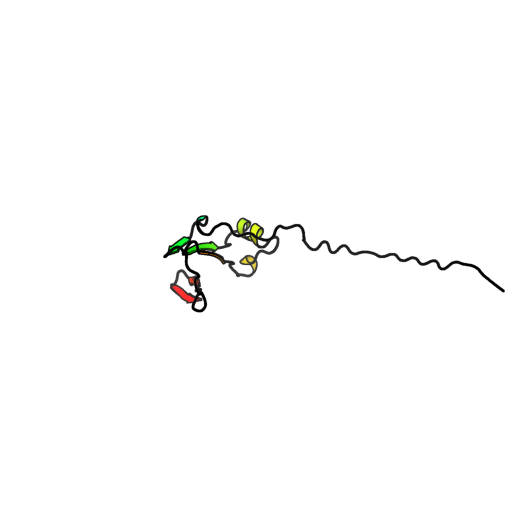
ATOM 787 C C . LEU A 1 103 ? 4.787 -14.657 -4.620 1.00 75.38 103 LEU A C 1
ATOM 789 O O . LEU A 1 103 ? 3.903 -13.948 -4.075 1.00 75.38 103 LEU A O 1
#

Sequence (103 aa):
MSRLNKCLILAFAAVALHAGDKDKAPFKAAPASSYEFKLTVDGLTIGVQPFDNDELVKTAFGKVNPNQYSVLPVLVVMQNDSKKPLRLDGMKVELVLANRDRL

Radius of gyration: 25.91 Å; chains: 1; bounding box: 80×61×37 Å